Protein AF-A0A850A2R1-F1 (afdb_monomer)

Sequence (64 aa):
PPATTLAQAASWAAWQSQARDQSKAAVLYTERRHLRKFKGARPGQVRVLQHKSLTVTPAPPPQT

pLDDT: mean 90.01, std 5.82, range [58.0, 94.31]

Foldseek 3Di:
DDPVVVQLVQLQVCCPDPNVVPQKDKGWDDDPVQWDDDPPDDVPDIDGNDTDIDIHGHDHDPDD

Solvent-accessible surface area (backbone atoms only — not comparable to full-atom values): 3963 Å² total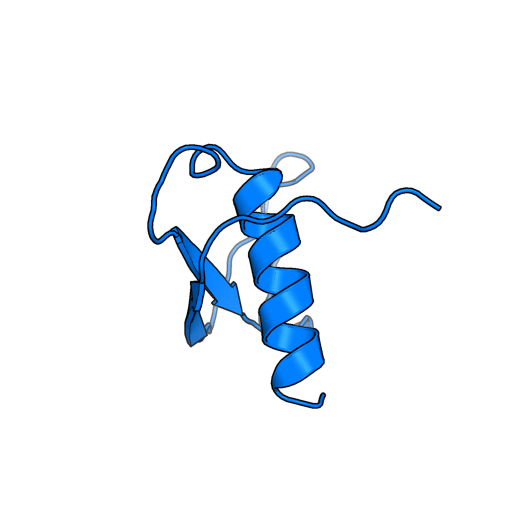; per-residue (Å²): 129,61,70,66,61,54,51,53,54,42,9,30,53,28,38,78,38,95,42,40,89,37,81,65,27,80,37,80,48,64,58,75,88,38,52,42,76,55,92,88,53,56,93,91,52,69,45,74,76,55,71,45,81,42,81,35,52,42,38,82,68,85,86,125

Structure (mmCIF, N/CA/C/O backbone):
data_AF-A0A850A2R1-F1
#
_entry.id   AF-A0A850A2R1-F1
#
loop_
_atom_site.group_PDB
_atom_site.id
_atom_site.type_symbol
_atom_site.label_atom_id
_atom_site.label_alt_id
_atom_site.label_comp_id
_atom_site.label_asym_id
_atom_site.label_entity_id
_atom_site.label_seq_id
_atom_site.pdbx_PDB_ins_code
_atom_site.Cartn_x
_atom_site.Cartn_y
_atom_site.Cartn_z
_atom_site.occupancy
_atom_site.B_iso_or_equiv
_atom_site.auth_seq_id
_atom_site.auth_comp_id
_atom_site.auth_asym_id
_atom_site.auth_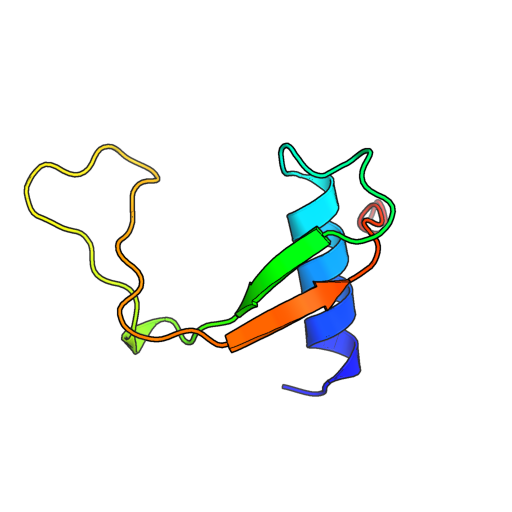atom_id
_atom_site.pdbx_PDB_model_num
ATOM 1 N N . PRO A 1 1 ? -1.770 -15.256 2.569 1.00 70.31 1 PRO A N 1
ATOM 2 C CA . PRO A 1 1 ? -1.304 -14.717 3.872 1.00 70.31 1 PRO A CA 1
ATOM 3 C C . PRO A 1 1 ? -2.515 -14.483 4.782 1.00 70.31 1 PRO A C 1
ATOM 5 O O . PRO A 1 1 ? -3.612 -14.318 4.244 1.00 70.31 1 PRO A O 1
ATOM 8 N N . PRO A 1 2 ? -2.349 -14.481 6.113 1.00 88.50 2 PRO A N 1
ATOM 9 C CA . PRO A 1 2 ? -3.434 -14.144 7.028 1.00 88.50 2 PRO A CA 1
ATOM 10 C C . PRO A 1 2 ? -3.861 -12.680 6.844 1.00 88.50 2 PRO A C 1
ATOM 12 O O . PRO A 1 2 ? -3.051 -11.813 6.503 1.00 88.50 2 PRO A O 1
ATOM 15 N N . ALA A 1 3 ? -5.152 -12.409 7.049 1.00 84.94 3 ALA A N 1
ATOM 16 C CA . ALA A 1 3 ? -5.742 -11.089 6.817 1.00 84.94 3 ALA A CA 1
ATOM 17 C C . ALA A 1 3 ? -5.123 -9.996 7.707 1.00 84.94 3 ALA A C 1
ATOM 19 O O . ALA A 1 3 ? -4.966 -8.857 7.272 1.00 84.94 3 ALA A O 1
ATOM 20 N N . THR A 1 4 ? -4.706 -10.360 8.921 1.00 88.69 4 THR A N 1
ATOM 21 C CA . THR A 1 4 ? -4.051 -9.467 9.886 1.00 88.69 4 THR A CA 1
ATOM 22 C C . THR A 1 4 ? -2.723 -8.923 9.360 1.00 88.69 4 THR A C 1
ATOM 24 O O . THR A 1 4 ? -2.509 -7.714 9.374 1.00 88.69 4 THR A O 1
ATOM 27 N N . THR A 1 5 ? -1.866 -9.783 8.805 1.00 91.00 5 THR A N 1
ATOM 28 C CA . THR A 1 5 ? -0.579 -9.368 8.223 1.00 91.00 5 THR A CA 1
ATOM 29 C C . THR A 1 5 ? -0.766 -8.465 7.007 1.00 91.00 5 THR A C 1
ATOM 31 O O . THR A 1 5 ? -0.016 -7.508 6.833 1.00 91.00 5 THR A O 1
ATOM 34 N N . LEU A 1 6 ? -1.777 -8.731 6.170 1.00 90.56 6 LEU A N 1
ATOM 35 C CA . LEU A 1 6 ? -2.089 -7.861 5.033 1.00 90.56 6 LEU A CA 1
ATOM 36 C C . LEU A 1 6 ? -2.523 -6.466 5.487 1.00 90.56 6 LEU A C 1
ATOM 38 O O . LEU A 1 6 ? -2.064 -5.481 4.913 1.00 90.56 6 LEU A O 1
ATOM 42 N N . ALA A 1 7 ? -3.368 -6.380 6.515 1.00 91.19 7 ALA A N 1
ATOM 43 C CA . ALA A 1 7 ? -3.809 -5.105 7.068 1.00 91.19 7 ALA A CA 1
ATOM 44 C C . ALA A 1 7 ? -2.637 -4.310 7.665 1.00 91.19 7 ALA A C 1
ATOM 46 O O . ALA A 1 7 ? -2.489 -3.132 7.356 1.00 91.19 7 ALA A O 1
ATOM 47 N N . GLN A 1 8 ? -1.759 -4.960 8.436 1.00 92.19 8 GLN A N 1
ATOM 48 C CA . GLN A 1 8 ? -0.568 -4.321 9.010 1.00 92.19 8 GLN A CA 1
ATOM 49 C C . GLN A 1 8 ? 0.378 -3.789 7.929 1.00 92.19 8 GLN A C 1
ATOM 51 O O . GLN A 1 8 ? 0.749 -2.617 7.953 1.00 92.19 8 GLN A O 1
ATOM 56 N N . ALA A 1 9 ? 0.720 -4.622 6.943 1.00 92.50 9 ALA A N 1
ATOM 57 C CA . ALA A 1 9 ? 1.581 -4.212 5.838 1.00 92.50 9 ALA A CA 1
ATOM 58 C C . ALA A 1 9 ? 0.959 -3.063 5.026 1.00 92.50 9 ALA A C 1
ATOM 60 O O . ALA A 1 9 ? 1.660 -2.132 4.630 1.00 92.50 9 ALA A O 1
ATOM 61 N N . ALA A 1 10 ? -0.359 -3.097 4.810 1.00 92.62 10 ALA A N 1
ATOM 62 C CA . ALA A 1 10 ? -1.077 -2.019 4.144 1.00 92.62 10 ALA A CA 1
ATOM 63 C C . ALA A 1 10 ? -1.044 -0.718 4.963 1.00 92.62 10 ALA A C 1
ATOM 65 O O . ALA A 1 10 ? -0.813 0.342 4.386 1.00 92.62 10 ALA A O 1
ATOM 66 N N . SER A 1 11 ? -1.200 -0.773 6.288 1.00 93.25 11 SER A N 1
ATOM 67 C CA . SER A 1 11 ? -1.072 0.402 7.160 1.00 93.25 11 SER A CA 1
ATOM 68 C C . SER A 1 11 ? 0.319 1.033 7.089 1.00 93.25 11 SER A C 1
ATOM 70 O O . SER A 1 11 ? 0.423 2.259 7.017 1.00 93.25 11 SER A O 1
ATOM 72 N N . TRP A 1 12 ? 1.381 0.223 7.036 1.00 94.31 12 TRP A N 1
ATOM 73 C CA . TRP A 1 12 ? 2.755 0.718 6.886 1.00 94.31 12 TRP A CA 1
ATOM 74 C C . TRP A 1 12 ? 2.993 1.335 5.506 1.00 94.31 12 TRP A C 1
ATOM 76 O O . TRP A 1 12 ? 3.627 2.384 5.394 1.00 94.31 12 TRP A O 1
ATOM 86 N N . ALA A 1 13 ? 2.449 0.718 4.453 1.00 93.00 13 ALA A N 1
ATOM 87 C CA . ALA A 1 13 ? 2.514 1.253 3.098 1.00 93.00 13 ALA A CA 1
ATOM 88 C C . ALA A 1 13 ? 1.765 2.589 2.981 1.00 93.00 13 ALA A C 1
ATOM 90 O O . ALA A 1 13 ? 2.273 3.527 2.372 1.00 93.00 13 ALA A O 1
ATOM 91 N N . ALA A 1 14 ? 0.590 2.701 3.608 1.00 93.75 14 ALA A N 1
ATOM 92 C CA . ALA A 1 14 ? -0.166 3.945 3.669 1.00 93.75 14 ALA A CA 1
ATOM 93 C C . ALA A 1 14 ? 0.607 5.046 4.416 1.00 93.75 14 ALA A C 1
ATOM 95 O O . ALA A 1 14 ? 0.643 6.185 3.954 1.00 93.75 14 ALA A O 1
ATOM 96 N N . TRP A 1 15 ? 1.287 4.704 5.515 1.00 93.88 15 TRP A N 1
ATOM 97 C CA . TRP A 1 15 ? 2.116 5.637 6.284 1.00 93.88 15 TRP A CA 1
ATOM 98 C C . TRP A 1 15 ? 3.308 6.195 5.495 1.00 93.88 15 TRP A C 1
ATOM 100 O O . TRP A 1 15 ? 3.635 7.371 5.625 1.00 93.88 15 TRP A O 1
ATOM 110 N N . GLN A 1 16 ? 3.941 5.377 4.649 1.00 92.00 16 GLN A N 1
ATOM 111 C CA . GLN A 1 16 ? 5.044 5.799 3.771 1.00 92.00 16 GLN A CA 1
ATOM 112 C C . GLN A 1 16 ? 4.569 6.409 2.441 1.00 92.00 16 GLN A C 1
ATOM 114 O O . GLN A 1 16 ? 5.362 6.604 1.521 1.00 92.00 16 GLN A O 1
ATOM 119 N N . SER A 1 17 ? 3.276 6.701 2.314 1.00 90.06 17 SER A N 1
ATOM 120 C CA . SER A 1 17 ? 2.693 7.296 1.115 1.00 90.06 17 SER A CA 1
ATOM 121 C C . SER A 1 17 ? 2.294 8.754 1.345 1.00 90.06 17 SER A C 1
ATOM 123 O O . SER A 1 17 ? 2.350 9.275 2.456 1.00 90.06 17 SER A O 1
ATOM 125 N N . GLN A 1 18 ? 1.823 9.411 0.286 1.00 91.50 18 GLN A N 1
ATOM 126 C CA . GLN A 1 18 ? 1.220 10.745 0.387 1.00 91.50 18 GLN A CA 1
ATOM 127 C C . GLN A 1 18 ? -0.089 10.753 1.204 1.00 91.50 18 GLN A C 1
ATOM 129 O O . GLN A 1 18 ? -0.549 11.812 1.608 1.00 91.50 18 GLN A O 1
ATOM 134 N N . ALA A 1 19 ? -0.694 9.588 1.468 1.00 89.56 19 ALA A N 1
ATOM 135 C CA . ALA A 1 19 ? -1.923 9.453 2.251 1.00 89.56 19 ALA A CA 1
ATOM 136 C C . ALA A 1 19 ? -1.671 9.289 3.764 1.00 89.56 19 ALA A C 1
ATOM 138 O O . ALA A 1 19 ? -2.561 8.840 4.483 1.00 89.56 19 ALA A O 1
ATOM 139 N N . ARG A 1 20 ? -0.474 9.636 4.255 1.00 89.75 20 ARG A N 1
ATOM 140 C CA . ARG A 1 20 ? -0.088 9.501 5.667 1.00 89.75 20 ARG A CA 1
ATOM 141 C C . ARG A 1 20 ? -1.043 10.215 6.628 1.00 89.75 20 ARG A C 1
ATOM 143 O O . ARG A 1 20 ? -1.370 9.651 7.666 1.00 89.75 20 ARG A O 1
ATOM 150 N N . ASP A 1 21 ? -1.497 11.411 6.263 1.00 90.06 21 ASP A N 1
ATOM 151 C CA . ASP A 1 21 ? -2.386 12.238 7.091 1.00 90.06 21 ASP A CA 1
ATOM 152 C C . ASP A 1 21 ? -3.880 11.927 6.876 1.00 90.06 21 ASP A C 1
ATOM 154 O O . ASP A 1 21 ? -4.749 12.546 7.490 1.00 90.06 21 ASP A O 1
ATOM 158 N N . GLN A 1 22 ? -4.217 10.9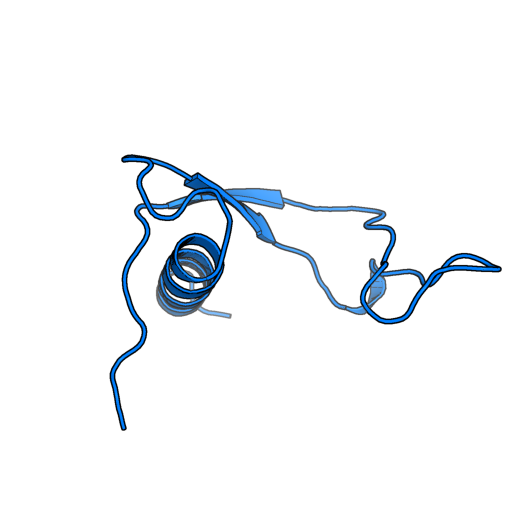66 6.005 1.00 89.94 22 GLN A N 1
ATOM 159 C CA . GLN A 1 22 ? -5.608 10.576 5.782 1.00 89.94 22 GLN A CA 1
ATOM 160 C C . GLN A 1 22 ? -6.107 9.626 6.870 1.00 89.94 22 GLN A C 1
ATOM 162 O O . GLN A 1 22 ? -5.442 8.666 7.247 1.00 89.94 22 GLN A O 1
ATOM 167 N N . SER A 1 23 ? -7.355 9.818 7.302 1.00 89.44 23 SER A N 1
ATOM 168 C CA . SER A 1 23 ? -8.001 8.923 8.272 1.00 89.44 23 SER A CA 1
ATOM 169 C C . SER A 1 23 ? -8.251 7.518 7.709 1.00 89.44 23 SER A C 1
ATOM 171 O O . SER A 1 23 ? -8.293 6.546 8.460 1.00 89.44 23 SER A O 1
ATOM 173 N N . LYS A 1 24 ? -8.442 7.407 6.387 1.00 91.19 24 LYS A N 1
ATOM 174 C CA . LYS A 1 24 ? -8.626 6.147 5.658 1.00 91.19 24 LYS A CA 1
ATOM 175 C C . LYS A 1 24 ? -7.904 6.231 4.318 1.00 91.19 24 LYS A C 1
ATOM 177 O O . LYS A 1 24 ? -8.307 7.009 3.461 1.00 91.19 24 LYS A O 1
ATOM 182 N N . ALA A 1 25 ? -6.886 5.401 4.132 1.00 93.50 25 ALA A N 1
ATOM 183 C CA . ALA A 1 25 ? -6.134 5.298 2.890 1.00 93.50 25 ALA A CA 1
ATOM 184 C C . ALA A 1 25 ? -6.539 4.033 2.121 1.00 93.50 25 ALA A C 1
ATOM 186 O O . ALA A 1 25 ? -6.718 2.961 2.704 1.00 93.50 25 ALA A O 1
ATOM 187 N N . ALA A 1 26 ? -6.674 4.151 0.799 1.00 93.62 26 ALA A N 1
ATOM 188 C CA . ALA A 1 26 ? -6.900 3.014 -0.086 1.00 93.62 26 ALA A CA 1
ATOM 189 C C . ALA A 1 26 ? -5.555 2.465 -0.581 1.00 93.62 26 ALA A C 1
ATOM 191 O O . ALA A 1 26 ? -4.817 3.147 -1.290 1.00 93.62 26 ALA A O 1
ATOM 192 N N . VAL A 1 27 ? -5.245 1.221 -0.224 1.00 93.31 27 VAL A N 1
ATOM 193 C CA . VAL A 1 27 ? -4.004 0.533 -0.591 1.00 93.31 27 VAL A CA 1
ATOM 194 C C . VAL A 1 27 ? -4.305 -0.584 -1.580 1.00 93.31 27 VAL A C 1
ATOM 196 O O . VAL A 1 27 ? -5.240 -1.366 -1.402 1.00 93.31 27 VAL A O 1
ATOM 199 N N . LEU A 1 28 ? -3.491 -0.672 -2.630 1.00 92.69 28 LEU A N 1
ATOM 200 C CA . LEU A 1 28 ? -3.591 -1.730 -3.627 1.00 92.69 28 LEU A CA 1
ATOM 201 C C . LEU A 1 28 ? -2.827 -2.973 -3.170 1.00 92.69 28 LEU A C 1
ATOM 203 O O . LEU A 1 28 ? -1.611 -2.946 -3.001 1.00 92.69 28 LEU A O 1
ATOM 207 N N . TYR A 1 29 ? -3.542 -4.083 -3.036 1.00 92.19 29 TYR A N 1
ATOM 208 C CA . TYR A 1 29 ? -2.975 -5.403 -2.815 1.00 92.19 29 TYR A CA 1
ATOM 209 C C . TYR A 1 29 ? -2.988 -6.208 -4.113 1.00 92.19 29 TYR A C 1
ATOM 211 O O . TYR A 1 29 ? -4.030 -6.394 -4.747 1.00 92.19 29 TYR A O 1
ATOM 219 N N . THR A 1 30 ? -1.822 -6.713 -4.505 1.00 92.88 30 THR A N 1
ATOM 220 C CA . THR A 1 30 ? -1.686 -7.601 -5.654 1.00 92.88 30 THR A CA 1
ATOM 221 C C . THR A 1 30 ? -0.554 -8.600 -5.461 1.00 92.88 30 THR A C 1
ATOM 223 O O . THR A 1 30 ? 0.354 -8.408 -4.654 1.00 92.88 30 THR A O 1
ATOM 226 N N . GLU A 1 31 ? -0.608 -9.678 -6.229 1.00 92.06 31 GLU A N 1
ATOM 227 C CA . GLU A 1 31 ? 0.456 -10.664 -6.305 1.00 92.06 31 GLU A CA 1
ATOM 228 C C . GLU A 1 31 ? 1.519 -10.222 -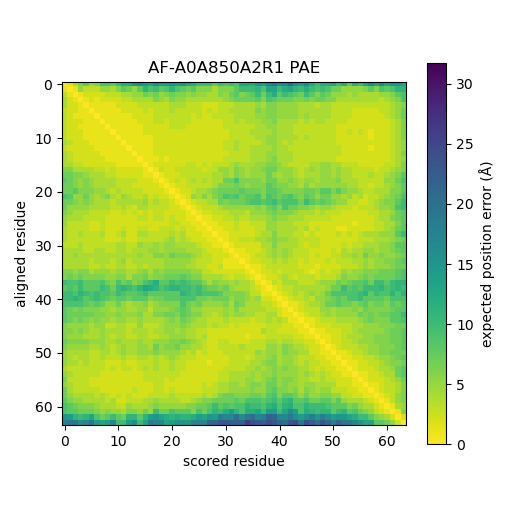7.312 1.00 92.06 31 GLU A C 1
ATOM 230 O O . GLU A 1 31 ? 1.215 -9.651 -8.360 1.00 92.06 31 GLU A O 1
ATOM 235 N N . ARG A 1 32 ? 2.782 -10.563 -7.038 1.00 89.94 32 ARG A N 1
ATOM 236 C CA . ARG A 1 32 ? 3.930 -10.164 -7.867 1.00 89.94 32 ARG A CA 1
ATOM 237 C C . ARG A 1 32 ? 3.783 -10.547 -9.346 1.00 89.94 32 ARG A C 1
ATOM 239 O O . ARG A 1 32 ? 4.263 -9.814 -10.203 1.00 89.94 32 ARG A O 1
ATOM 246 N N . ARG A 1 33 ? 3.106 -11.656 -9.662 1.00 91.94 33 ARG A N 1
ATOM 247 C CA . ARG A 1 33 ? 2.869 -12.101 -11.050 1.00 91.94 33 ARG A CA 1
ATOM 248 C C . ARG A 1 33 ? 1.993 -11.142 -11.870 1.00 91.94 33 ARG A C 1
ATOM 250 O O . ARG A 1 33 ? 2.097 -11.135 -13.092 1.00 91.94 33 ARG A O 1
ATOM 257 N N . HIS A 1 34 ? 1.168 -10.321 -11.217 1.00 92.44 34 HIS A N 1
ATOM 258 C CA . HIS A 1 34 ? 0.310 -9.324 -11.870 1.00 92.44 34 HIS A CA 1
ATOM 259 C C . HIS A 1 34 ? 0.985 -7.950 -12.015 1.00 92.44 34 HIS A C 1
ATOM 261 O O . HIS A 1 34 ? 0.362 -7.006 -12.506 1.00 92.44 34 HIS A O 1
ATOM 267 N N . LEU A 1 35 ? 2.250 -7.820 -11.602 1.00 92.31 35 LEU A N 1
ATOM 268 C CA . LEU A 1 35 ? 3.055 -6.620 -11.803 1.00 92.31 35 LEU A CA 1
ATOM 269 C C . LEU A 1 35 ? 3.874 -6.755 -13.087 1.00 92.31 35 LEU A C 1
ATOM 271 O O . LEU A 1 35 ? 4.592 -7.734 -13.286 1.00 92.31 35 LEU A O 1
ATOM 275 N N . ARG A 1 36 ? 3.805 -5.743 -13.955 1.00 91.25 36 ARG A N 1
ATOM 276 C CA . ARG A 1 36 ? 4.626 -5.663 -15.168 1.00 91.25 36 ARG A CA 1
ATOM 277 C C . ARG A 1 36 ? 5.413 -4.362 -15.227 1.00 91.25 36 ARG A C 1
ATOM 279 O O . ARG A 1 36 ? 4.863 -3.275 -15.055 1.00 91.25 36 ARG A O 1
ATOM 286 N N . LYS A 1 37 ? 6.700 -4.476 -15.557 1.00 88.50 37 LYS A N 1
ATOM 287 C CA . LYS A 1 37 ? 7.531 -3.337 -15.956 1.00 88.50 37 LYS A CA 1
ATOM 288 C C . LYS A 1 37 ? 7.242 -3.027 -17.424 1.00 88.50 37 LYS A C 1
ATOM 290 O O . LYS A 1 37 ? 7.429 -3.889 -18.280 1.00 88.50 37 LYS A O 1
ATOM 295 N N . PHE A 1 38 ? 6.750 -1.828 -17.7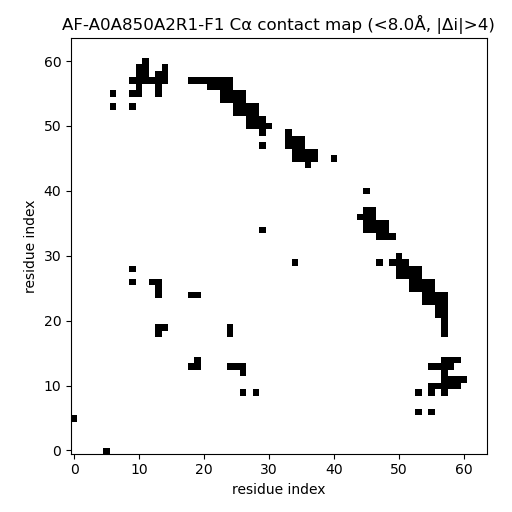16 1.00 88.38 38 PHE A N 1
ATOM 296 C CA . PHE A 1 38 ? 6.528 -1.396 -19.096 1.00 88.38 38 PHE A CA 1
ATOM 297 C C . PHE A 1 38 ? 7.826 -0.852 -19.710 1.00 88.38 38 PHE A C 1
ATOM 299 O O . PHE A 1 38 ? 8.742 -0.425 -19.000 1.00 88.38 38 PHE A O 1
ATOM 306 N N . LYS A 1 39 ? 7.929 -0.909 -21.043 1.00 87.06 39 LYS A N 1
ATOM 307 C CA . LYS A 1 39 ? 9.118 -0.454 -21.776 1.00 87.06 39 LYS A CA 1
ATOM 308 C C . LYS A 1 39 ? 9.304 1.051 -21.545 1.00 87.06 39 LYS A C 1
ATOM 310 O O . LYS A 1 39 ? 8.372 1.817 -21.754 1.00 87.06 39 LYS A O 1
ATOM 315 N N . GLY A 1 40 ? 10.489 1.451 -21.083 1.00 89.00 40 GLY A N 1
ATOM 316 C CA . GLY A 1 40 ? 10.799 2.848 -20.752 1.00 89.00 40 GLY A CA 1
ATOM 317 C C . GLY A 1 40 ? 10.390 3.305 -19.344 1.00 89.00 40 GLY A C 1
ATOM 318 O O . GLY A 1 40 ? 10.545 4.481 -19.032 1.00 89.00 40 GLY A O 1
ATOM 319 N N . ALA A 1 41 ? 9.898 2.409 -18.478 1.00 90.06 41 ALA A N 1
ATOM 320 C CA . ALA A 1 41 ? 9.580 2.755 -17.093 1.00 90.06 41 ALA A CA 1
ATOM 321 C C . ALA A 1 41 ? 10.831 3.190 -16.311 1.00 90.06 41 ALA A C 1
ATOM 323 O O . ALA A 1 41 ? 11.855 2.493 -16.320 1.00 90.06 41 ALA A O 1
ATOM 324 N N . ARG A 1 42 ? 10.724 4.310 -15.585 1.00 90.38 42 ARG A N 1
ATOM 325 C CA . ARG A 1 42 ? 11.760 4.753 -14.638 1.00 90.38 42 ARG A CA 1
ATOM 326 C C . ARG A 1 42 ? 11.875 3.759 -13.471 1.00 90.38 42 ARG A C 1
ATOM 328 O O . ARG A 1 42 ? 10.899 3.066 -13.167 1.00 90.38 42 ARG A O 1
ATOM 335 N N . PRO A 1 43 ? 13.034 3.668 -12.794 1.00 87.75 43 PRO A N 1
ATOM 336 C CA . PRO A 1 43 ? 13.155 2.890 -11.563 1.00 87.75 43 PRO A CA 1
ATOM 337 C C . PRO A 1 43 ? 12.036 3.256 -10.574 1.00 87.75 43 PRO A C 1
ATOM 339 O O . PRO A 1 43 ? 11.789 4.432 -10.329 1.00 87.75 43 PRO A O 1
ATOM 342 N N . GLY A 1 44 ? 11.316 2.250 -10.071 1.00 87.25 44 GLY A N 1
ATOM 343 C CA . GLY A 1 44 ? 10.157 2.432 -9.186 1.00 87.25 44 GLY A CA 1
ATOM 344 C C . GLY A 1 44 ? 8.787 2.482 -9.880 1.00 87.25 44 GLY A C 1
ATOM 345 O O . GLY A 1 44 ? 7.777 2.287 -9.212 1.00 87.25 44 GLY A O 1
ATOM 346 N N . GLN A 1 45 ? 8.711 2.659 -11.205 1.00 90.75 45 GLN A N 1
ATOM 347 C CA . GLN A 1 45 ? 7.435 2.598 -11.929 1.00 90.75 45 GLN A CA 1
ATOM 348 C C . GLN A 1 45 ? 7.073 1.169 -12.337 1.00 90.75 45 GLN A C 1
ATOM 350 O O . GLN A 1 45 ? 7.836 0.467 -13.006 1.00 90.75 45 GLN A O 1
ATOM 355 N N . VAL A 1 46 ? 5.857 0.762 -11.982 1.00 91.38 46 VAL A N 1
ATOM 356 C CA . VAL A 1 46 ? 5.282 -0.544 -12.316 1.00 91.38 46 VAL A CA 1
ATOM 357 C C . VAL A 1 46 ? 3.832 -0.382 -12.748 1.00 91.38 46 VAL A C 1
ATOM 359 O O . VAL A 1 46 ? 3.117 0.484 -12.247 1.00 91.38 46 VAL A O 1
ATOM 362 N N . ARG A 1 47 ? 3.383 -1.224 -13.682 1.00 91.50 47 ARG A N 1
ATOM 363 C CA . ARG A 1 47 ? 1.971 -1.328 -14.049 1.00 91.50 47 ARG A CA 1
ATOM 364 C C . ARG A 1 47 ? 1.348 -2.503 -13.312 1.00 91.50 47 ARG A C 1
ATOM 366 O O . ARG A 1 47 ? 1.867 -3.619 -13.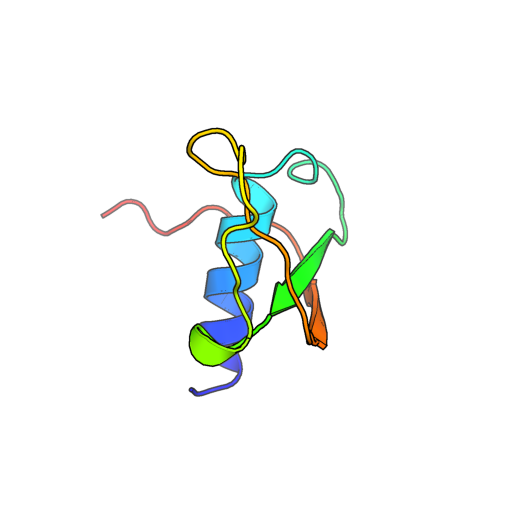364 1.00 91.50 47 ARG A O 1
ATOM 373 N N . VAL A 1 48 ? 0.223 -2.243 -12.660 1.00 92.88 48 VAL A N 1
ATOM 374 C CA . VAL A 1 48 ? -0.576 -3.254 -11.969 1.00 92.88 48 VAL A CA 1
ATOM 375 C C . VAL A 1 48 ? -1.673 -3.726 -12.919 1.00 92.88 48 VAL A C 1
ATOM 377 O O . VAL A 1 48 ? -2.453 -2.910 -13.401 1.00 92.88 48 VAL A O 1
ATOM 380 N N . LEU A 1 49 ? -1.703 -5.020 -13.241 1.00 91.56 49 LEU A N 1
ATOM 381 C CA . LEU A 1 49 ? -2.712 -5.594 -14.144 1.00 91.56 49 LEU A CA 1
ATOM 382 C C . LEU A 1 49 ? -4.019 -5.909 -13.418 1.00 91.56 49 LEU A C 1
ATOM 384 O O . LEU A 1 49 ? -5.098 -5.665 -13.941 1.00 91.56 49 LEU A O 1
ATOM 388 N N . GLN A 1 50 ? -3.904 -6.452 -12.211 1.00 92.56 50 GLN A N 1
ATOM 389 C CA . GLN A 1 50 ? -5.031 -6.818 -11.368 1.00 92.56 50 GLN A CA 1
ATOM 390 C C . GLN A 1 50 ? -4.683 -6.472 -9.930 1.00 92.56 50 GLN A C 1
ATOM 392 O O . GLN A 1 50 ? -3.565 -6.731 -9.485 1.00 92.56 50 GLN A O 1
ATOM 397 N N . HIS A 1 51 ? -5.624 -5.888 -9.201 1.00 93.25 51 HIS A N 1
ATOM 398 C CA . HIS A 1 51 ? -5.445 -5.538 -7.800 1.00 93.25 51 HIS A CA 1
ATOM 399 C C . HIS A 1 51 ? -6.754 -5.657 -7.035 1.00 93.25 51 HIS A C 1
ATOM 401 O O . HIS A 1 51 ? -7.843 -5.611 -7.603 1.00 93.25 51 HIS A O 1
ATOM 407 N N . LYS A 1 52 ? -6.623 -5.770 -5.721 1.00 92.50 52 LYS A N 1
ATOM 408 C CA . LYS A 1 52 ? -7.699 -5.568 -4.760 1.00 92.50 52 LYS A CA 1
ATOM 409 C C . LYS A 1 52 ? -7.41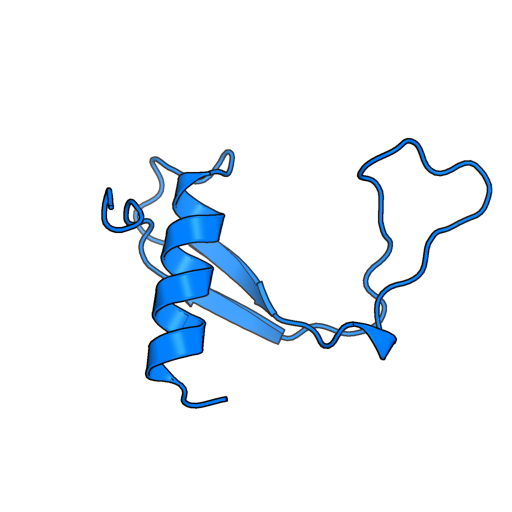5 -4.281 -4.001 1.00 92.50 52 LYS A C 1
ATOM 411 O O . LYS A 1 52 ? -6.261 -4.006 -3.685 1.00 92.50 52 LYS A O 1
ATOM 416 N N . SER A 1 53 ? -8.450 -3.507 -3.718 1.00 92.50 53 SER A N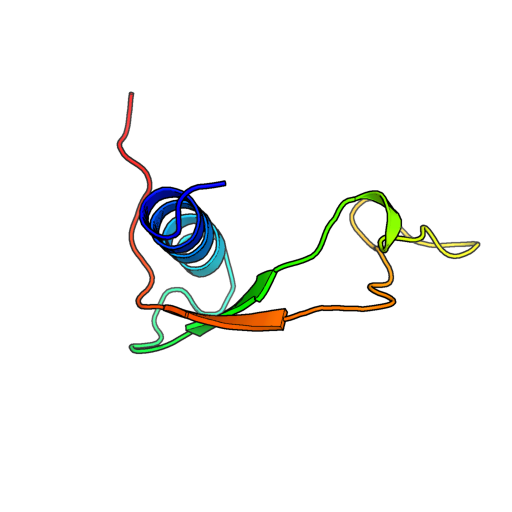 1
ATOM 417 C CA . SER A 1 53 ? -8.326 -2.300 -2.903 1.00 92.50 53 SER A CA 1
ATOM 418 C C . SER A 1 53 ? -8.664 -2.635 -1.456 1.00 92.50 53 SER A C 1
ATOM 420 O O . SER A 1 53 ? -9.691 -3.255 -1.189 1.00 92.50 53 SER A O 1
ATOM 422 N N . LEU A 1 54 ? -7.796 -2.241 -0.532 1.00 91.81 54 LEU A N 1
ATOM 423 C CA . LEU A 1 54 ? -7.984 -2.385 0.906 1.00 91.81 54 LEU A CA 1
ATOM 424 C C . LEU A 1 54 ? -8.027 -0.994 1.530 1.00 91.81 54 LEU A C 1
ATOM 426 O O . LEU A 1 54 ? -7.135 -0.184 1.290 1.00 91.81 54 LEU A O 1
ATOM 430 N N . THR A 1 55 ? -9.051 -0.713 2.328 1.00 94.12 55 THR A N 1
ATOM 431 C CA . THR A 1 55 ? -9.139 0.540 3.083 1.00 94.12 55 THR A CA 1
ATOM 432 C C . THR A 1 55 ? -8.553 0.322 4.470 1.00 94.12 55 THR A C 1
ATOM 434 O O . THR A 1 55 ? -9.057 -0.511 5.221 1.00 94.12 55 THR A O 1
ATOM 437 N N . VAL A 1 56 ? -7.498 1.060 4.809 1.00 93.75 56 VAL A N 1
ATOM 438 C CA . VAL A 1 56 ? -6.781 0.931 6.086 1.00 93.75 56 VAL A CA 1
ATOM 439 C C . VAL A 1 56 ? -6.485 2.294 6.696 1.00 93.75 56 VAL A C 1
ATOM 441 O O . VAL A 1 56 ? -6.402 3.302 5.993 1.00 93.75 56 VAL A O 1
ATOM 444 N N . THR A 1 57 ? -6.304 2.321 8.011 1.00 94.31 57 THR A N 1
ATOM 445 C CA . THR A 1 57 ? -5.781 3.495 8.712 1.00 94.31 57 THR A CA 1
ATOM 446 C C . THR A 1 57 ? -4.249 3.457 8.655 1.00 94.31 57 THR A C 1
ATOM 448 O O . THR A 1 57 ? -3.671 2.413 8.985 1.00 94.31 57 THR A O 1
ATOM 451 N N . PRO A 1 58 ? -3.573 4.537 8.223 1.00 93.62 58 PRO A N 1
ATOM 452 C CA . PRO A 1 58 ? -2.115 4.611 8.238 1.00 93.62 58 PRO A CA 1
ATOM 453 C C . PRO A 1 58 ? -1.568 4.422 9.654 1.00 93.62 58 PRO A C 1
ATOM 455 O O . PRO A 1 58 ? -2.061 5.031 10.602 1.00 93.62 58 PRO A O 1
ATOM 458 N N . ALA A 1 59 ? -0.540 3.590 9.798 1.00 92.25 59 ALA A N 1
ATOM 459 C CA . ALA A 1 59 ? 0.154 3.398 11.067 1.00 92.25 59 ALA A CA 1
ATOM 460 C C . ALA A 1 59 ? 1.649 3.175 10.809 1.00 92.25 59 ALA A C 1
ATOM 462 O O . ALA A 1 59 ? 1.997 2.519 9.823 1.00 92.25 59 ALA A O 1
ATOM 463 N N . PRO A 1 60 ? 2.543 3.699 11.662 1.00 89.56 60 PRO A N 1
ATOM 464 C CA . PRO A 1 60 ? 3.971 3.466 11.517 1.00 89.56 60 PRO A CA 1
ATOM 465 C C . PRO A 1 60 ? 4.323 1.983 11.744 1.00 89.56 60 PRO A C 1
ATOM 467 O O . PRO A 1 60 ? 3.689 1.317 12.570 1.00 89.56 60 PRO A O 1
ATOM 470 N N . PRO A 1 61 ? 5.333 1.448 11.034 1.00 88.38 61 PRO A N 1
ATOM 471 C CA . PRO A 1 61 ? 5.890 0.139 11.350 1.00 88.38 61 PRO A CA 1
ATOM 472 C C . PRO A 1 61 ? 6.548 0.135 12.737 1.00 88.38 61 PRO A C 1
ATOM 474 O O . PRO A 1 61 ? 7.056 1.174 13.170 1.00 88.38 61 PRO A O 1
ATOM 477 N N . PRO A 1 62 ? 6.555 -1.013 13.439 1.00 85.12 62 PRO A N 1
ATOM 478 C CA . PRO A 1 62 ? 7.308 -1.153 14.677 1.00 85.12 62 PRO A CA 1
ATOM 479 C C . PRO A 1 62 ? 8.786 -0.881 14.382 1.00 85.12 62 PRO A C 1
ATOM 481 O O . PRO A 1 62 ? 9.373 -1.501 13.495 1.00 85.12 62 PRO A O 1
ATOM 484 N N . GLN A 1 63 ? 9.367 0.081 15.095 1.00 70.38 63 GLN A N 1
ATOM 485 C CA . GLN A 1 63 ? 10.800 0.353 15.031 1.00 70.38 63 GLN A CA 1
ATOM 486 C C . GLN A 1 63 ? 11.502 -0.812 15.738 1.00 70.38 63 GLN A C 1
ATOM 488 O O . GLN A 1 63 ? 11.266 -1.029 16.925 1.00 70.38 63 GLN A O 1
ATOM 493 N N . THR A 1 64 ? 12.241 -1.618 14.974 1.00 58.00 64 THR A N 1
ATOM 494 C CA . THR A 1 64 ? 13.109 -2.686 15.500 1.00 58.00 64 THR A CA 1
ATOM 495 C C . THR A 1 64 ? 14.467 -2.104 15.839 1.00 58.00 64 THR A C 1
ATOM 497 O O . THR A 1 64 ? 14.927 -1.249 15.049 1.00 58.00 64 THR A O 1
#

Mean predicted aligned error: 4.55 Å

Nearest PDB structures (foldseek):
  8s1u-assembly1_H  TM=9.789E-01  e=6.690E-04  Bacillus subtilis subsp. subtilis str. 168
  7aqc-assembly1_R  TM=9.296E-01  e=3.648E-03  Bacill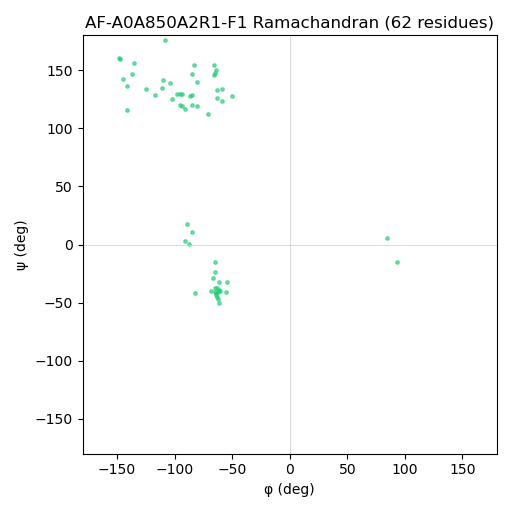us subtilis subsp. subtilis str. 168
  5h3w-assembly1_B  TM=9.479E-01  e=1.080E-02  Streptococcus suis
  5h3w-assembly1_A  TM=9.455E-01  e=1.989E-02  Streptococcus suis
  7eoe-assembly1_B  TM=8.768E-01  e=4.196E-02  Homo sapiens

Radius of gyration: 13.08 Å; Cα contacts (8 Å, |Δi|>4): 88; chains: 1; bounding box: 22×27×37 Å

Secondary structure (DSSP, 8-state):
--HHHHHHHHHHHHHTSTTTT-SSEEEEE--GGGEEPPTTPPTT--EESS-EEEEE---PPP--